Protein AF-A0A068YL22-F1 (afdb_monomer_lite)

Foldseek 3Di:
DDDPLSVVVVCVVVQEAEDDPVRVVVPDDPPGHYDAAEAEAADPCVVVCVVSCVVSVHDYYYHYPVVCVVVVNDDPVVVVVVD

Radius of gyration: 15.81 Å; chains: 1; bounding box: 37×24×38 Å

Structure (mmCIF, N/CA/C/O backbone):
data_AF-A0A068YL22-F1
#
_entry.id   AF-A0A068YL22-F1
#
loop_
_atom_site.group_PDB
_atom_site.id
_atom_site.type_symbol
_atom_site.label_atom_id
_atom_site.label_alt_id
_atom_site.label_comp_id
_atom_site.label_asym_id
_atom_site.label_entity_id
_atom_site.label_seq_id
_atom_site.pdbx_PDB_ins_code
_atom_site.Cartn_x
_atom_site.Cartn_y
_atom_site.Cartn_z
_atom_site.occupancy
_atom_site.B_iso_or_equiv
_atom_site.auth_seq_id
_atom_site.auth_comp_id
_atom_site.auth_asym_id
_atom_site.auth_atom_id
_atom_site.pdbx_PDB_model_num
ATOM 1 N N . MET A 1 1 ? 11.416 15.765 6.941 1.00 42.88 1 MET A N 1
ATOM 2 C CA . MET A 1 1 ? 10.805 14.984 5.848 1.00 42.88 1 MET A CA 1
ATOM 3 C C . MET A 1 1 ? 10.619 13.583 6.387 1.00 42.88 1 MET A C 1
ATOM 5 O O . MET A 1 1 ? 11.626 12.985 6.738 1.00 42.88 1 MET A O 1
ATOM 9 N N . ALA A 1 2 ? 9.379 13.129 6.576 1.00 60.38 2 ALA A N 1
ATOM 10 C CA . ALA A 1 2 ? 9.117 11.759 7.009 1.00 60.38 2 ALA A CA 1
ATOM 11 C C . ALA A 1 2 ? 9.340 10.816 5.818 1.00 60.38 2 ALA A C 1
ATOM 13 O O . ALA A 1 2 ? 8.869 11.099 4.716 1.00 60.38 2 ALA A O 1
ATOM 14 N N . ASP A 1 3 ? 10.105 9.749 6.026 1.00 91.81 3 ASP A N 1
ATOM 15 C CA . ASP A 1 3 ? 10.182 8.632 5.088 1.00 91.81 3 ASP A CA 1
ATOM 16 C C . ASP A 1 3 ? 8.911 7.764 5.196 1.00 91.81 3 ASP A C 1
ATOM 18 O O . ASP A 1 3 ? 7.989 8.065 5.959 1.00 91.81 3 ASP A O 1
ATOM 22 N N . PHE A 1 4 ? 8.829 6.687 4.412 1.00 96.00 4 PHE A N 1
ATOM 23 C CA . PHE A 1 4 ? 7.655 5.810 4.418 1.00 96.00 4 PHE A CA 1
ATOM 24 C C . PHE A 1 4 ? 7.346 5.229 5.810 1.00 96.00 4 PHE A C 1
ATOM 26 O O . PHE A 1 4 ? 6.178 5.109 6.178 1.00 96.00 4 PHE A O 1
ATOM 33 N N . ARG A 1 5 ? 8.374 4.922 6.611 1.00 97.19 5 ARG A N 1
ATOM 34 C CA . ARG A 1 5 ? 8.198 4.463 7.993 1.00 97.19 5 ARG A CA 1
ATOM 35 C C . ARG A 1 5 ? 7.554 5.550 8.846 1.00 97.19 5 ARG A C 1
ATOM 37 O O . ARG A 1 5 ? 6.543 5.268 9.480 1.00 97.19 5 ARG A O 1
ATOM 44 N N . GLY A 1 6 ? 8.090 6.770 8.819 1.00 97.38 6 GLY A N 1
ATOM 45 C CA . GLY A 1 6 ? 7.534 7.891 9.580 1.00 97.38 6 GLY A CA 1
ATOM 46 C C . GLY A 1 6 ? 6.079 8.188 9.210 1.00 97.38 6 GLY A C 1
ATOM 47 O O . GLY A 1 6 ? 5.266 8.457 10.087 1.00 97.38 6 GLY A O 1
ATOM 48 N N . PHE A 1 7 ? 5.719 8.053 7.928 1.00 96.88 7 PHE A N 1
ATOM 49 C CA . PHE A 1 7 ? 4.325 8.150 7.489 1.00 96.88 7 PHE A CA 1
ATOM 50 C C . PHE A 1 7 ? 3.433 7.073 8.131 1.00 96.88 7 PHE A C 1
ATOM 52 O O . PHE A 1 7 ? 2.375 7.396 8.668 1.00 96.88 7 PHE A O 1
ATOM 59 N N . VAL A 1 8 ? 3.842 5.799 8.090 1.00 97.88 8 VAL A N 1
ATOM 60 C CA . VAL A 1 8 ? 3.057 4.699 8.681 1.00 97.88 8 VAL A CA 1
ATOM 61 C C . VAL A 1 8 ? 2.917 4.885 10.193 1.00 97.88 8 VAL A C 1
ATOM 63 O O . VAL A 1 8 ? 1.808 4.764 10.713 1.00 97.88 8 VAL A O 1
ATOM 66 N N . GLU A 1 9 ? 4.007 5.229 10.883 1.00 97.81 9 GLU A N 1
ATOM 67 C CA . GLU A 1 9 ? 4.014 5.527 12.321 1.00 97.81 9 GLU A CA 1
ATOM 68 C C . GLU A 1 9 ? 3.013 6.634 12.664 1.00 97.81 9 GLU A C 1
ATOM 70 O O . GLU A 1 9 ? 2.105 6.411 13.466 1.00 97.81 9 GLU A O 1
ATOM 75 N N . GLU A 1 10 ? 3.101 7.783 11.991 1.00 97.75 10 GLU A N 1
ATOM 76 C CA . GLU A 1 10 ? 2.229 8.931 12.245 1.00 97.75 10 GLU A CA 1
ATOM 77 C C . GLU A 1 10 ? 0.750 8.587 12.026 1.00 97.75 10 GLU A C 1
ATOM 79 O O . GLU A 1 10 ? -0.110 8.977 12.819 1.00 97.75 10 GLU A O 1
ATOM 84 N N . MET A 1 11 ? 0.417 7.838 10.971 1.00 98.00 11 MET A N 1
ATOM 85 C CA . MET A 1 11 ? -0.971 7.449 10.703 1.00 98.00 11 MET A CA 1
ATOM 86 C C . MET A 1 11 ? -1.519 6.520 11.791 1.00 98.00 11 MET A C 1
ATOM 88 O O . MET A 1 11 ? -2.649 6.709 12.256 1.00 98.00 11 MET A O 1
ATOM 92 N N . LEU A 1 12 ? -0.727 5.542 12.230 1.00 97.62 12 LEU A N 1
ATOM 93 C CA . LEU A 1 12 ? -1.125 4.628 13.301 1.00 97.62 12 LEU A CA 1
ATOM 94 C C . LEU A 1 12 ? -1.279 5.362 14.641 1.00 97.62 12 LEU A C 1
ATOM 96 O O . LEU A 1 12 ? -2.287 5.169 15.325 1.00 97.62 12 LEU A O 1
ATOM 100 N N . GLU A 1 13 ? -0.349 6.255 14.988 1.00 97.94 13 GLU A N 1
ATOM 101 C CA . GLU A 1 13 ? -0.421 7.094 16.195 1.00 97.94 13 GLU A CA 1
ATOM 102 C C . GLU A 1 13 ? -1.643 8.020 16.183 1.00 97.94 13 GLU A C 1
ATOM 104 O O . GLU A 1 13 ? -2.314 8.201 17.201 1.00 97.94 13 GLU A O 1
ATOM 109 N N . ASN A 1 14 ? -2.016 8.527 15.006 1.00 97.81 14 ASN A N 1
ATOM 110 C CA . ASN A 1 14 ? -3.235 9.304 14.803 1.00 97.81 14 ASN A CA 1
ATOM 111 C C . ASN A 1 14 ? -4.494 8.433 14.648 1.00 97.81 14 ASN A C 1
ATOM 113 O O . ASN A 1 14 ? -5.538 8.918 14.202 1.00 97.81 14 ASN A O 1
ATOM 117 N N . GLY A 1 15 ? -4.457 7.158 15.043 1.00 98.00 15 GLY A N 1
ATOM 118 C CA . GLY A 1 15 ? -5.625 6.285 15.171 1.00 98.00 15 GLY A CA 1
ATOM 119 C C . GLY A 1 15 ? -6.238 5.815 13.851 1.00 98.00 15 GLY A C 1
ATOM 120 O O . GLY A 1 15 ? -7.416 5.443 13.836 1.00 98.00 15 GLY A O 1
ATOM 121 N N . TYR A 1 16 ? -5.486 5.847 12.749 1.00 98.50 16 TYR A N 1
ATOM 122 C CA . TYR A 1 16 ? -5.908 5.197 11.511 1.00 98.50 16 TYR A CA 1
ATOM 123 C C . TYR A 1 16 ? -5.774 3.679 11.630 1.00 98.50 16 TYR A C 1
ATOM 125 O O . TYR A 1 16 ? -4.819 3.148 12.187 1.00 98.50 16 TYR A O 1
ATOM 133 N N . THR A 1 17 ? -6.743 2.962 11.073 1.00 98.12 17 THR A N 1
ATOM 134 C CA . THR A 1 17 ? -6.659 1.518 10.845 1.00 98.12 17 THR A CA 1
ATOM 135 C C . THR A 1 17 ? -6.348 1.287 9.374 1.00 98.12 17 THR A C 1
ATOM 137 O O . THR A 1 17 ? -7.149 1.664 8.515 1.00 98.12 17 THR A O 1
ATOM 140 N N . VAL A 1 18 ? -5.196 0.684 9.077 1.00 98.38 18 VAL A N 1
ATOM 141 C CA . VAL A 1 18 ? -4.848 0.331 7.697 1.00 98.38 18 VAL A CA 1
ATOM 142 C C .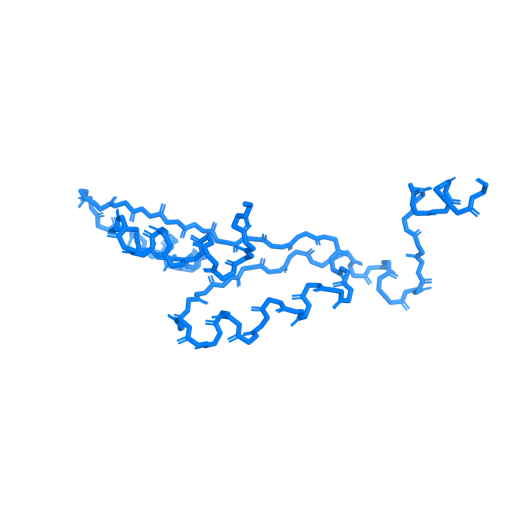 VAL A 1 18 ? -5.657 -0.892 7.270 1.00 98.38 18 VAL A C 1
ATOM 144 O O . VAL A 1 18 ? -5.706 -1.885 7.997 1.00 98.38 18 VAL A O 1
ATOM 147 N N . VAL A 1 19 ? -6.318 -0.808 6.119 1.00 98.38 19 VAL A N 1
ATOM 148 C CA . VAL A 1 19 ? -7.232 -1.835 5.609 1.00 98.38 19 VAL A CA 1
ATOM 149 C C . VAL A 1 19 ? -6.885 -2.234 4.179 1.00 98.38 19 VAL A C 1
ATOM 151 O O . VAL A 1 19 ? -6.433 -1.417 3.378 1.00 98.38 19 VAL A O 1
ATOM 154 N N . SER A 1 20 ? -7.095 -3.509 3.863 1.00 98.06 20 SER A N 1
ATOM 155 C CA . SER A 1 20 ? -7.002 -4.046 2.508 1.00 98.06 20 SER A CA 1
ATOM 156 C C . SER A 1 20 ? -8.313 -3.846 1.734 1.00 98.06 20 SER A C 1
ATOM 158 O O . SER A 1 20 ? -9.371 -3.688 2.351 1.00 98.06 20 SER A O 1
ATOM 160 N N . PRO A 1 21 ? -8.291 -3.941 0.392 1.00 97.81 21 PRO A N 1
ATOM 161 C CA . PRO A 1 21 ? -9.508 -3.944 -0.421 1.00 97.81 21 PRO A CA 1
ATOM 162 C C . PRO A 1 21 ? -10.536 -4.986 0.040 1.00 97.81 21 PRO A C 1
ATOM 164 O O . PRO A 1 21 ? -11.703 -4.663 0.216 1.00 97.81 21 PRO A O 1
ATOM 167 N N . ALA A 1 22 ? -10.092 -6.200 0.381 1.00 97.69 22 ALA A N 1
ATOM 168 C CA . ALA A 1 22 ? -10.983 -7.248 0.881 1.00 97.69 22 ALA A CA 1
ATOM 169 C C . ALA A 1 22 ? -11.675 -6.876 2.209 1.00 97.69 22 ALA A C 1
ATOM 171 O O . ALA A 1 22 ? -12.811 -7.277 2.451 1.00 97.69 22 ALA A O 1
ATOM 172 N N . GLN A 1 23 ? -11.010 -6.109 3.083 1.00 97.38 23 GLN A N 1
ATOM 173 C CA . GLN A 1 23 ? -11.621 -5.607 4.321 1.00 97.38 23 GLN A CA 1
ATOM 174 C C . GLN A 1 23 ? -12.620 -4.479 4.049 1.00 97.38 23 GLN A C 1
ATOM 176 O O . GLN A 1 23 ? -13.615 -4.373 4.761 1.00 97.38 23 GLN A O 1
ATOM 181 N N . ILE A 1 24 ? -12.372 -3.657 3.025 1.00 96.75 24 ILE A N 1
ATOM 182 C CA . ILE A 1 24 ? -13.330 -2.651 2.557 1.00 96.75 24 ILE A CA 1
ATOM 183 C C . ILE A 1 24 ? -14.588 -3.348 2.026 1.00 96.75 24 ILE A C 1
ATOM 185 O O . ILE A 1 24 ? -15.691 -3.012 2.454 1.00 96.75 24 ILE A O 1
ATOM 189 N N . ASP A 1 25 ? -14.419 -4.363 1.176 1.00 97.62 25 ASP A N 1
ATOM 190 C CA . ASP A 1 25 ? -15.520 -5.130 0.581 1.00 97.62 25 ASP A CA 1
ATOM 191 C C . ASP A 1 25 ? -16.352 -5.879 1.631 1.00 97.62 25 ASP A C 1
ATOM 193 O O . ASP A 1 25 ? -17.573 -5.983 1.510 1.00 97.62 25 ASP A O 1
ATOM 197 N N . ALA A 1 26 ? -15.709 -6.368 2.696 1.00 97.38 26 ALA A N 1
ATOM 198 C CA . ALA A 1 26 ? -16.382 -7.016 3.822 1.00 97.38 26 ALA A CA 1
ATOM 199 C C . ALA A 1 26 ? -17.205 -6.045 4.695 1.00 97.38 26 ALA A C 1
ATOM 201 O O . ALA A 1 26 ? -17.988 -6.489 5.537 1.00 97.38 26 ALA A O 1
ATOM 202 N N . GLY A 1 27 ? -17.048 -4.735 4.492 1.00 96.88 27 GLY A N 1
ATOM 203 C CA . GLY A 1 27 ? -17.717 -3.689 5.251 1.00 96.88 27 GLY A CA 1
ATOM 204 C C . GLY A 1 27 ? -16.903 -3.219 6.456 1.00 96.88 27 GLY A C 1
ATOM 205 O O . GLY A 1 27 ? -16.432 -3.997 7.285 1.00 96.88 27 GLY A O 1
ATOM 206 N N . LEU A 1 28 ? -16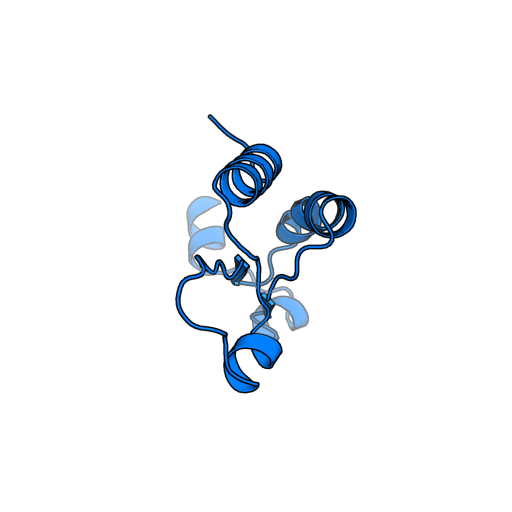.777 -1.898 6.577 1.00 97.19 28 LEU A N 1
ATOM 207 C CA . LEU A 1 28 ? -16.041 -1.241 7.652 1.00 97.19 28 LEU A CA 1
ATOM 208 C C . LEU A 1 28 ? -16.990 -0.721 8.734 1.00 97.19 28 LEU A C 1
ATOM 210 O O . LEU A 1 28 ? -18.074 -0.215 8.441 1.00 97.19 28 LEU A O 1
ATOM 214 N N . SER A 1 29 ? -16.571 -0.794 10.000 1.00 96.38 29 SER A N 1
ATOM 215 C CA . SER A 1 29 ? -17.361 -0.221 11.089 1.00 96.38 29 SER A CA 1
ATOM 216 C C . SER A 1 29 ? -17.337 1.315 11.049 1.00 96.38 29 SER A C 1
ATOM 218 O O . SER A 1 29 ? -16.288 1.911 10.780 1.00 96.38 29 SER A O 1
ATOM 220 N N . PRO A 1 30 ? -18.466 1.987 11.323 1.00 94.88 30 PRO A N 1
ATOM 221 C CA . PRO A 1 30 ? -18.523 3.444 11.337 1.00 94.88 30 PRO A CA 1
ATOM 222 C C . PRO A 1 30 ? -17.727 4.030 12.513 1.00 94.88 30 PRO A C 1
ATOM 224 O O . PRO A 1 30 ? -17.473 3.362 13.514 1.00 94.88 30 PRO A O 1
ATOM 227 N N . GLY A 1 31 ? -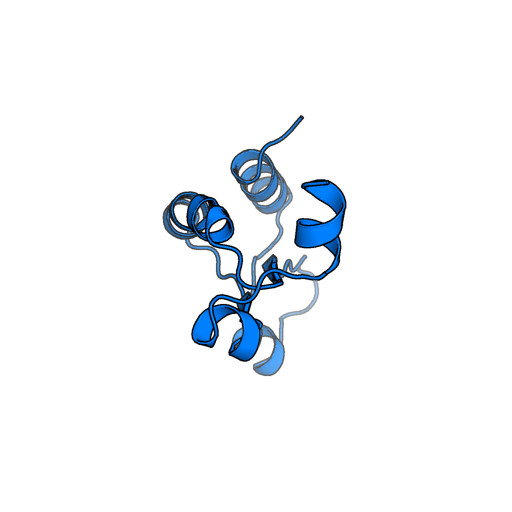17.351 5.307 12.404 1.00 94.19 31 GLY A N 1
ATOM 228 C CA . GLY A 1 31 ? -16.699 6.049 13.492 1.00 94.19 31 GLY A CA 1
ATOM 229 C C . GLY A 1 31 ? -15.199 5.785 13.666 1.00 94.19 31 GLY A C 1
ATOM 230 O O . GLY A 1 31 ? -14.615 6.248 14.643 1.00 94.19 31 GLY A O 1
ATOM 231 N N . ARG A 1 32 ? -14.555 5.076 12.732 1.00 96.31 32 ARG A N 1
ATOM 232 C CA . ARG A 1 32 ? -13.096 4.884 12.699 1.00 96.31 32 ARG A CA 1
ATOM 233 C C . ARG A 1 32 ? -12.478 5.634 11.520 1.00 96.31 32 ARG A C 1
ATOM 235 O O . ARG A 1 32 ? -13.150 5.905 10.527 1.00 96.31 32 ARG A O 1
ATOM 242 N N . ARG A 1 33 ? -11.189 5.955 11.634 1.00 97.94 33 ARG A N 1
ATOM 243 C CA . ARG A 1 33 ? -10.378 6.463 10.523 1.00 97.94 33 ARG A CA 1
ATOM 244 C C . ARG A 1 33 ? -9.722 5.280 9.826 1.00 97.94 33 ARG A C 1
ATOM 246 O O . ARG A 1 33 ? -9.070 4.473 10.484 1.00 97.94 33 ARG A O 1
ATOM 253 N N . TYR A 1 34 ? -9.902 5.177 8.518 1.00 98.31 34 TYR A N 1
ATOM 254 C CA . TYR A 1 34 ? -9.341 4.096 7.715 1.00 98.31 34 TYR A CA 1
ATOM 255 C C . TYR A 1 34 ? -8.318 4.645 6.734 1.00 98.31 34 TYR A C 1
ATOM 257 O O . TYR A 1 34 ? -8.496 5.737 6.199 1.00 98.31 34 TYR A O 1
ATOM 265 N N . LEU A 1 35 ? -7.251 3.882 6.520 1.00 98.12 35 LEU A N 1
ATOM 266 C CA . LEU A 1 35 ? -6.198 4.176 5.557 1.00 98.12 35 LEU A CA 1
ATOM 267 C C . LEU A 1 35 ? -6.040 2.973 4.629 1.00 98.12 35 LEU A C 1
ATOM 269 O O . LEU A 1 35 ? -6.053 1.835 5.082 1.00 98.12 35 LEU A O 1
ATOM 273 N N . THR A 1 36 ? -5.872 3.211 3.336 1.00 98.12 36 THR A N 1
ATOM 274 C CA . THR A 1 36 ? -5.391 2.194 2.393 1.00 98.12 36 THR A CA 1
ATOM 275 C C . THR A 1 36 ? -4.039 2.650 1.878 1.00 98.12 36 THR A C 1
ATOM 277 O O . THR A 1 36 ? -3.871 3.827 1.568 1.00 98.12 36 THR A O 1
ATOM 280 N N . ILE A 1 37 ? -3.080 1.731 1.806 1.00 98.31 37 ILE A N 1
ATOM 281 C CA . ILE A 1 37 ? -1.755 1.990 1.242 1.00 98.31 37 ILE A CA 1
ATOM 282 C C . ILE A 1 37 ? -1.682 1.278 -0.107 1.00 98.31 37 ILE A C 1
ATOM 284 O O . ILE A 1 37 ? -1.930 0.071 -0.186 1.00 98.31 37 ILE A O 1
ATOM 288 N N . THR A 1 38 ? -1.361 2.021 -1.164 1.00 97.62 38 THR A N 1
ATOM 289 C CA . THR A 1 38 ? -1.230 1.495 -2.525 1.00 97.62 38 THR A CA 1
ATOM 290 C C . THR A 1 38 ? 0.123 1.867 -3.119 1.00 97.62 38 THR A C 1
ATOM 292 O O . THR A 1 38 ? 0.652 2.942 -2.844 1.00 97.62 38 THR A O 1
ATOM 295 N N . PHE A 1 39 ? 0.675 0.969 -3.931 1.00 97.44 39 PHE A N 1
ATOM 296 C CA . PHE A 1 39 ? 1.882 1.178 -4.724 1.00 97.44 39 PHE A CA 1
ATOM 297 C C . PHE A 1 39 ? 1.551 0.907 -6.184 1.00 97.44 39 PHE A C 1
ATOM 299 O O . PHE A 1 39 ? 1.046 -0.171 -6.503 1.00 97.44 39 PHE A O 1
A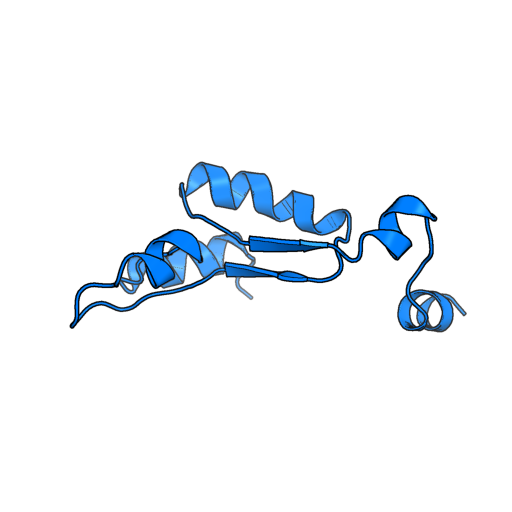TOM 306 N N . ASP A 1 40 ? 1.868 1.855 -7.054 1.00 95.50 40 ASP A N 1
ATOM 307 C CA . ASP A 1 40 ? 1.591 1.757 -8.483 1.00 95.50 40 ASP A CA 1
ATOM 308 C C . ASP A 1 40 ? 2.851 1.379 -9.278 1.00 95.50 40 ASP A C 1
ATOM 310 O O . ASP A 1 40 ? 3.963 1.286 -8.742 1.00 95.50 40 ASP A O 1
ATOM 314 N N . ASP A 1 41 ? 2.646 1.120 -10.568 1.00 93.38 41 ASP A N 1
ATOM 315 C CA . ASP A 1 41 ? 3.634 0.876 -11.626 1.00 93.38 41 ASP A CA 1
ATOM 316 C C . ASP A 1 41 ? 4.502 -0.385 -11.501 1.00 93.38 41 ASP A C 1
ATOM 318 O O . ASP A 1 41 ? 4.933 -0.937 -12.514 1.00 93.38 41 ASP A O 1
ATOM 322 N N . GLY A 1 42 ? 4.697 -0.918 -10.295 1.00 91.56 42 GLY A N 1
ATOM 323 C CA . GLY A 1 42 ? 5.463 -2.143 -10.065 1.00 91.56 42 GLY A CA 1
ATOM 324 C C . GLY A 1 42 ? 6.982 -1.957 -10.132 1.00 91.56 42 GLY A C 1
ATOM 325 O O . GLY A 1 42 ? 7.694 -2.913 -10.439 1.00 91.56 42 GLY A O 1
ATOM 326 N N . TYR A 1 43 ? 7.492 -0.757 -9.838 1.00 92.50 43 TYR A N 1
ATOM 327 C CA . TYR A 1 43 ? 8.934 -0.526 -9.748 1.00 92.50 43 TYR A CA 1
ATOM 328 C C . TYR A 1 43 ? 9.592 -1.358 -8.642 1.00 92.50 43 TYR A C 1
ATOM 330 O O . TYR A 1 43 ? 9.036 -1.568 -7.563 1.00 92.50 43 TYR A O 1
ATOM 338 N N . PHE A 1 44 ? 10.836 -1.777 -8.889 1.00 91.62 44 PHE A N 1
ATOM 339 C CA . PHE A 1 44 ? 11.616 -2.585 -7.947 1.00 91.62 44 PHE A CA 1
ATOM 340 C C . PHE A 1 44 ? 11.841 -1.889 -6.596 1.00 91.62 44 PHE A C 1
ATOM 342 O O . PHE A 1 44 ? 11.881 -2.548 -5.561 1.00 91.62 44 PHE A O 1
ATOM 349 N N . ASN A 1 45 ? 11.952 -0.559 -6.573 1.00 93.00 45 ASN A N 1
ATOM 350 C CA . ASN A 1 45 ? 12.129 0.194 -5.329 1.00 93.00 45 ASN A CA 1
ATOM 351 C C . ASN A 1 45 ? 10.909 0.116 -4.393 1.00 93.00 45 ASN A C 1
ATOM 353 O O . ASN A 1 45 ? 11.078 0.334 -3.196 1.00 93.00 45 ASN A O 1
ATOM 357 N N . ASN A 1 46 ? 9.723 -0.277 -4.876 1.00 94.38 46 ASN A N 1
ATOM 358 C CA . ASN A 1 46 ? 8.573 -0.550 -4.013 1.00 94.38 46 ASN A CA 1
ATOM 359 C C . ASN A 1 46 ? 8.874 -1.690 -3.015 1.00 94.38 46 ASN A C 1
ATOM 361 O O . ASN A 1 46 ? 8.268 -1.748 -1.948 1.00 94.38 46 ASN A O 1
ATOM 365 N N . MET A 1 47 ? 9.863 -2.552 -3.299 1.00 94.81 47 MET A N 1
ATOM 366 C CA . MET A 1 47 ? 10.346 -3.574 -2.362 1.00 94.81 47 MET A CA 1
ATOM 367 C C . MET A 1 47 ? 10.935 -2.978 -1.076 1.00 94.81 47 MET A C 1
ATOM 369 O O . MET A 1 47 ? 10.889 -3.625 -0.033 1.00 94.81 47 MET A O 1
ATOM 373 N N . LEU A 1 48 ? 11.436 -1.736 -1.115 1.00 95.56 48 LEU A N 1
ATOM 374 C CA . LEU A 1 48 ? 11.959 -1.034 0.066 1.00 95.56 48 LEU A CA 1
ATOM 375 C C . LEU A 1 48 ? 10.872 -0.775 1.121 1.00 95.56 48 LEU A C 1
ATOM 377 O O . LEU A 1 48 ? 11.189 -0.554 2.287 1.00 95.56 48 LEU A O 1
ATOM 381 N N . ALA A 1 49 ? 9.594 -0.810 0.732 1.00 96.88 49 ALA A N 1
ATOM 382 C CA . ALA A 1 49 ? 8.476 -0.656 1.653 1.00 96.88 49 ALA A CA 1
ATOM 383 C C . ALA A 1 49 ? 8.132 -1.946 2.417 1.00 96.88 49 ALA A C 1
ATOM 385 O O . ALA A 1 49 ? 7.488 -1.864 3.462 1.00 96.88 49 ALA A O 1
ATOM 386 N N . LEU A 1 50 ? 8.538 -3.127 1.931 1.00 96.62 50 LEU A N 1
ATOM 387 C CA . LEU A 1 50 ? 8.085 -4.410 2.485 1.00 96.62 50 LEU A CA 1
ATOM 388 C C . LEU A 1 50 ? 8.484 -4.605 3.946 1.00 96.62 50 LEU A C 1
ATOM 390 O O . LEU A 1 50 ? 7.652 -5.034 4.742 1.00 96.62 50 LEU A O 1
ATOM 394 N N . ASP A 1 51 ? 9.711 -4.230 4.309 1.00 97.50 51 ASP A N 1
ATOM 395 C CA . ASP A 1 51 ? 10.195 -4.342 5.688 1.00 97.50 51 ASP A CA 1
ATOM 396 C C . ASP A 1 51 ? 9.348 -3.498 6.647 1.00 97.50 51 ASP A C 1
ATOM 398 O O . ASP A 1 51 ? 9.012 -3.939 7.743 1.00 97.50 51 ASP A O 1
ATOM 402 N N . VAL A 1 52 ? 8.959 -2.291 6.228 1.00 97.94 52 VAL A N 1
ATOM 403 C CA . VAL A 1 52 ? 8.093 -1.406 7.019 1.00 97.94 52 VAL A CA 1
ATOM 404 C C . VAL A 1 52 ? 6.690 -2.003 7.133 1.00 97.94 52 VAL A C 1
ATOM 406 O O . VAL A 1 52 ? 6.151 -2.090 8.235 1.00 97.94 52 VAL A O 1
ATOM 409 N N . LEU A 1 53 ? 6.106 -2.455 6.020 1.00 98.25 53 LEU A N 1
ATOM 410 C CA . LEU A 1 53 ? 4.774 -3.069 6.010 1.00 98.25 53 LEU A CA 1
ATOM 411 C C . LEU A 1 53 ? 4.700 -4.290 6.944 1.00 98.25 53 LEU A C 1
ATOM 413 O O . LEU A 1 53 ? 3.740 -4.414 7.707 1.00 98.25 53 LEU A O 1
ATOM 417 N N . ASP A 1 54 ? 5.723 -5.153 6.931 1.00 98.06 54 ASP A N 1
ATOM 418 C CA . ASP A 1 54 ? 5.802 -6.333 7.801 1.00 98.06 54 ASP A CA 1
ATOM 419 C C . ASP A 1 54 ? 5.986 -5.953 9.278 1.00 98.06 54 ASP A C 1
ATOM 42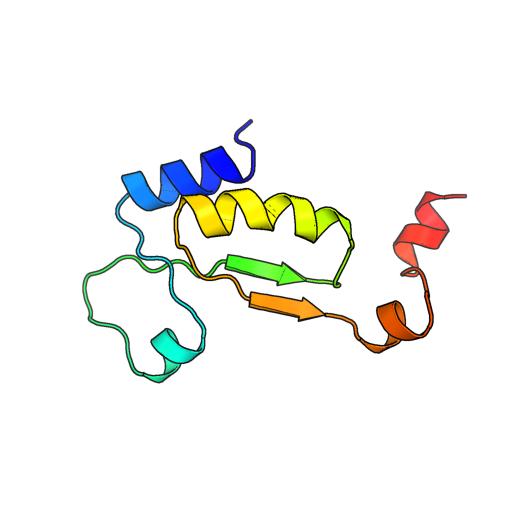1 O O . ASP A 1 54 ? 5.254 -6.445 10.142 1.00 98.06 54 ASP A O 1
ATOM 425 N N . GLN A 1 55 ? 6.890 -5.010 9.571 1.00 98.06 55 GLN A N 1
ATOM 426 C CA . GLN A 1 55 ? 7.153 -4.543 10.937 1.00 98.06 55 GLN A CA 1
ATOM 427 C C . GLN A 1 55 ? 5.908 -3.944 11.603 1.00 98.06 55 GLN A C 1
ATOM 429 O O . GLN A 1 55 ? 5.656 -4.219 12.777 1.00 98.06 55 GLN A O 1
ATOM 434 N N . PHE A 1 56 ? 5.105 -3.175 10.861 1.00 97.88 56 PHE A N 1
ATOM 435 C CA . PHE A 1 56 ? 3.847 -2.607 11.362 1.00 97.88 56 PHE A CA 1
ATOM 436 C C . PHE A 1 56 ? 2.632 -3.524 11.181 1.00 97.88 56 PHE A C 1
ATOM 438 O O . PHE A 1 56 ? 1.552 -3.190 11.667 1.00 97.88 56 PHE A O 1
ATOM 445 N N . ARG A 1 57 ? 2.783 -4.682 10.520 1.00 97.81 57 ARG A N 1
ATOM 446 C CA . ARG A 1 57 ? 1.689 -5.620 10.199 1.00 97.81 57 ARG A CA 1
ATOM 447 C C . ARG A 1 57 ? 0.534 -4.954 9.443 1.00 97.81 57 ARG A C 1
ATOM 449 O O . ARG A 1 57 ? -0.631 -5.292 9.662 1.00 97.81 57 ARG A O 1
ATOM 456 N N . VAL A 1 58 ? 0.845 -4.007 8.561 1.00 97.88 58 VAL A N 1
ATOM 457 C CA . VAL A 1 58 ? -0.162 -3.250 7.806 1.00 97.88 58 VAL A CA 1
ATOM 458 C C . VAL A 1 58 ? -0.302 -3.791 6.381 1.00 97.88 58 VAL A C 1
ATOM 460 O O . VAL A 1 58 ? 0.705 -4.075 5.729 1.00 97.88 58 VAL A O 1
ATOM 463 N N . PRO A 1 59 ? -1.534 -3.946 5.862 1.00 98.12 59 PRO A N 1
ATOM 464 C CA . PRO A 1 59 ? -1.731 -4.354 4.480 1.00 98.12 59 PRO A CA 1
ATOM 465 C C . PRO A 1 59 ? -1.377 -3.218 3.513 1.00 98.12 59 PRO A C 1
ATOM 467 O O . PRO A 1 59 ? -1.585 -2.040 3.806 1.00 98.12 59 PRO A O 1
ATOM 470 N N . ALA A 1 60 ? -0.923 -3.591 2.319 1.00 98.06 60 ALA A N 1
ATOM 471 C CA . ALA A 1 60 ? -0.803 -2.695 1.175 1.00 98.06 60 ALA A CA 1
ATOM 472 C C . ALA A 1 60 ? -1.212 -3.415 -0.114 1.00 98.06 60 ALA A C 1
ATOM 474 O O . ALA A 1 60 ? -1.167 -4.644 -0.193 1.00 98.06 60 ALA A O 1
ATOM 475 N N . THR A 1 61 ? -1.608 -2.642 -1.123 1.00 98.06 61 THR A N 1
ATOM 476 C CA . THR A 1 61 ? -1.984 -3.152 -2.449 1.00 98.06 61 THR A CA 1
ATOM 477 C C . THR A 1 61 ? -0.963 -2.702 -3.483 1.00 98.06 61 THR A C 1
ATOM 479 O O . THR A 1 61 ? -0.655 -1.519 -3.561 1.00 98.06 61 THR A O 1
ATOM 482 N N . PHE A 1 62 ? -0.455 -3.631 -4.287 1.00 97.00 62 PHE A N 1
ATOM 483 C CA . PHE A 1 62 ? 0.479 -3.333 -5.371 1.00 97.00 62 PHE A CA 1
ATOM 484 C C . PHE A 1 62 ? -0.244 -3.489 -6.710 1.00 97.00 62 PHE A C 1
ATOM 486 O O . PHE A 1 62 ? -0.662 -4.592 -7.066 1.00 97.00 62 PHE A O 1
ATOM 493 N N . PHE A 1 63 ? -0.378 -2.396 -7.453 1.00 96.56 63 PHE A N 1
ATOM 494 C CA . PHE A 1 63 ? -0.896 -2.388 -8.815 1.00 96.56 63 PHE A CA 1
ATOM 495 C C . PHE A 1 63 ? 0.278 -2.476 -9.788 1.00 96.56 63 PHE A C 1
ATOM 497 O O . PHE A 1 63 ? 0.994 -1.512 -10.039 1.00 96.56 63 PHE A O 1
ATOM 504 N N . VAL A 1 64 ? 0.510 -3.682 -10.302 1.00 95.19 64 VAL A N 1
ATOM 505 C CA . VAL A 1 64 ? 1.672 -3.982 -11.141 1.00 95.19 64 VAL A CA 1
ATOM 506 C C . VAL A 1 64 ? 1.310 -3.837 -12.616 1.00 95.19 64 VAL A C 1
ATOM 508 O O . VAL A 1 64 ? 0.408 -4.519 -13.106 1.00 95.19 64 VAL A O 1
ATOM 511 N N . SER A 1 65 ? 2.074 -3.023 -13.347 1.00 95.06 65 SER A N 1
ATOM 512 C CA . SER A 1 65 ? 2.028 -2.951 -14.812 1.00 95.06 65 SER A CA 1
ATOM 513 C C . SER A 1 65 ? 2.676 -4.198 -15.422 1.00 95.06 65 SER A C 1
ATOM 515 O O . SER A 1 65 ? 3.819 -4.175 -15.876 1.00 95.06 65 SER A O 1
ATOM 517 N N . THR A 1 66 ? 1.952 -5.320 -15.397 1.00 93.44 66 THR A N 1
ATOM 518 C CA . THR A 1 66 ? 2.481 -6.665 -15.687 1.00 93.44 66 THR A CA 1
ATOM 519 C C . THR A 1 66 ? 3.207 -6.779 -17.023 1.00 93.44 66 THR A C 1
ATOM 521 O O . THR A 1 66 ? 4.267 -7.392 -17.057 1.00 93.44 66 THR A O 1
ATOM 524 N N . ASP A 1 67 ? 2.707 -6.158 -18.094 1.00 95.06 67 ASP A N 1
ATOM 525 C CA . ASP A 1 67 ? 3.384 -6.161 -19.401 1.00 95.06 67 ASP A CA 1
ATOM 526 C C . ASP A 1 67 ? 4.749 -5.455 -19.349 1.00 95.06 67 ASP A C 1
ATOM 528 O O . ASP A 1 67 ? 5.730 -5.966 -19.878 1.00 95.06 67 ASP A O 1
ATOM 532 N N . HIS A 1 68 ? 4.859 -4.331 -18.632 1.00 92.00 68 HIS A N 1
ATOM 533 C CA . HIS A 1 68 ? 6.129 -3.609 -18.498 1.00 92.00 68 HIS A CA 1
ATOM 534 C C . HIS A 1 68 ? 7.158 -4.441 -17.731 1.00 92.00 68 HIS A C 1
ATOM 536 O O . HIS A 1 68 ? 8.311 -4.542 -18.148 1.00 92.00 68 HIS A O 1
ATOM 542 N N . VAL A 1 69 ? 6.721 -5.108 -16.660 1.00 89.69 69 VAL A N 1
ATOM 543 C CA . VAL A 1 69 ? 7.574 -6.011 -15.877 1.00 89.69 69 VAL A CA 1
ATOM 544 C C . VAL A 1 69 ? 7.990 -7.232 -16.701 1.00 89.69 69 VAL A C 1
ATOM 546 O O . VAL A 1 69 ? 9.168 -7.577 -16.736 1.00 89.69 69 VAL A O 1
ATOM 549 N N . GLN A 1 70 ? 7.050 -7.880 -17.393 1.00 93.19 70 GLN A N 1
ATOM 550 C CA . GLN A 1 70 ? 7.317 -9.093 -18.173 1.00 93.19 70 GLN A CA 1
ATOM 551 C C . GLN A 1 70 ? 8.213 -8.833 -19.384 1.00 93.19 70 GLN A C 1
ATOM 553 O O . GLN A 1 70 ? 9.086 -9.646 -19.680 1.00 93.19 70 GLN A O 1
ATOM 558 N N . GLN A 1 71 ? 8.016 -7.708 -20.071 1.00 93.56 71 GLN A N 1
ATOM 559 C CA . GLN A 1 71 ? 8.800 -7.330 -21.249 1.00 93.56 71 GLN A CA 1
ATOM 560 C C . GLN A 1 71 ? 10.079 -6.563 -20.894 1.00 93.56 71 GLN A C 1
ATOM 562 O O . GLN A 1 71 ? 10.808 -6.152 -21.795 1.00 93.56 71 GLN A O 1
ATOM 567 N N . ASN A 1 72 ? 10.350 -6.338 -19.602 1.00 89.06 72 ASN A N 1
ATOM 568 C CA . ASN A 1 72 ? 11.429 -5.475 -19.119 1.00 89.06 72 ASN A CA 1
ATOM 569 C C . ASN A 1 72 ? 11.448 -4.107 -19.835 1.00 89.06 72 ASN A C 1
ATOM 571 O O . ASN A 1 72 ? 12.486 -3.619 -20.292 1.00 89.06 72 ASN A O 1
ATOM 575 N N . LYS A 1 73 ? 10.260 -3.521 -19.997 1.00 91.31 73 LYS A N 1
ATOM 576 C CA . LYS A 1 73 ? 10.035 -2.276 -20.726 1.00 91.31 73 LYS A CA 1
ATOM 577 C C . LYS A 1 73 ? 9.981 -1.114 -19.742 1.00 91.31 73 LYS A C 1
ATOM 579 O O . LYS A 1 73 ? 9.108 -1.071 -18.880 1.00 91.31 73 LYS A O 1
ATOM 584 N N . ALA A 1 74 ? 10.878 -0.148 -19.923 1.00 89.19 74 ALA A N 1
ATOM 585 C CA . ALA A 1 74 ? 10.825 1.118 -19.203 1.00 89.19 74 ALA A CA 1
ATOM 586 C C . ALA A 1 74 ? 9.567 1.910 -19.583 1.00 89.19 74 ALA A C 1
ATOM 588 O O . ALA A 1 74 ? 9.106 1.860 -20.732 1.00 89.19 74 ALA A O 1
ATOM 589 N N . PHE A 1 75 ? 9.034 2.683 -18.641 1.00 91.88 75 PHE A N 1
ATOM 590 C CA . PHE A 1 75 ? 8.008 3.651 -18.985 1.00 91.88 75 PHE A CA 1
ATOM 591 C C . PHE A 1 75 ? 8.604 4.773 -19.840 1.00 91.88 75 PHE A C 1
ATOM 593 O O . PHE A 1 75 ? 9.804 5.053 -19.805 1.00 91.88 75 PHE A O 1
ATOM 600 N N . TRP A 1 76 ? 7.763 5.429 -20.642 1.00 91.81 76 TRP A N 1
ATOM 601 C CA . TRP A 1 76 ? 8.242 6.453 -21.574 1.00 91.81 76 TRP A CA 1
ATOM 602 C C . TRP A 1 76 ? 8.882 7.645 -20.850 1.00 91.81 76 TRP A C 1
ATOM 604 O O . 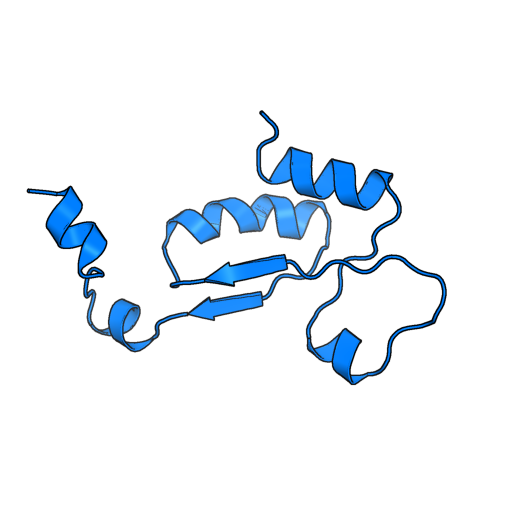TRP A 1 76 ? 9.814 8.245 -21.382 1.00 91.81 76 TRP A O 1
ATOM 614 N N . TRP A 1 77 ? 8.418 7.970 -19.638 1.00 90.94 77 TRP A N 1
ATOM 615 C CA . TRP A 1 77 ? 8.999 9.041 -18.830 1.00 90.94 77 TRP A CA 1
ATOM 616 C C . TRP A 1 77 ? 10.388 8.672 -18.307 1.00 90.94 77 TRP A C 1
ATOM 618 O O . TRP A 1 77 ? 11.273 9.517 -18.358 1.00 90.94 77 TRP A O 1
ATOM 628 N N . ASP A 1 78 ? 10.625 7.416 -17.914 1.00 89.69 78 ASP A N 1
ATOM 629 C CA . ASP A 1 78 ? 11.962 6.951 -17.517 1.00 89.69 78 ASP A CA 1
ATOM 630 C C . ASP A 1 78 ? 12.951 7.061 -18.678 1.00 89.69 78 ASP A C 1
ATOM 632 O O . ASP A 1 78 ? 14.081 7.516 -18.508 1.00 89.69 78 ASP A O 1
ATOM 636 N N . ALA A 1 79 ? 12.507 6.675 -19.878 1.00 89.12 79 ALA A N 1
ATOM 637 C CA . ALA A 1 79 ? 13.320 6.756 -21.084 1.00 89.12 79 ALA A CA 1
ATOM 638 C C . ALA A 1 79 ? 13.669 8.209 -21.447 1.00 89.12 79 ALA A C 1
ATOM 640 O O . ALA A 1 79 ? 14.787 8.477 -21.879 1.00 89.12 79 ALA A O 1
ATOM 641 N N . PHE A 1 80 ? 12.733 9.142 -21.251 1.00 92.50 80 PHE A N 1
ATOM 642 C CA . PHE A 1 80 ? 12.955 10.569 -21.494 1.00 92.50 80 PHE A CA 1
ATOM 643 C C . PHE A 1 80 ? 13.841 11.223 -20.423 1.00 92.50 80 PHE A C 1
ATOM 645 O O . PHE A 1 80 ? 14.650 12.090 -20.727 1.00 92.50 80 PHE A O 1
ATOM 652 N N . SER A 1 81 ? 13.726 10.816 -19.159 1.00 85.25 81 SER A N 1
ATOM 653 C CA . SER A 1 81 ? 14.558 11.354 -18.075 1.00 85.25 81 SER A CA 1
ATOM 654 C C . SER A 1 81 ? 16.009 10.857 -18.099 1.00 85.25 81 SER A C 1
ATOM 656 O O . SER A 1 81 ? 16.844 11.415 -17.391 1.00 85.25 81 SER A O 1
ATOM 658 N N . ALA A 1 82 ? 16.315 9.829 -18.893 1.00 73.38 82 ALA A N 1
ATOM 659 C CA . ALA A 1 82 ? 17.664 9.293 -19.075 1.00 73.38 82 ALA A CA 1
ATOM 660 C C . ALA A 1 82 ? 18.440 9.920 -20.254 1.00 73.38 82 ALA A C 1
ATOM 662 O O . ALA A 1 82 ? 19.590 9.535 -20.482 1.00 73.38 82 ALA A O 1
ATOM 663 N N . SER A 1 83 ? 17.819 10.837 -21.010 1.00 56.66 83 SER A N 1
ATOM 664 C CA . SER A 1 83 ? 18.416 11.513 -22.176 1.00 56.66 83 SER A CA 1
ATOM 665 C C . SER A 1 83 ? 18.982 12.896 -21.881 1.00 56.66 83 SER A C 1
ATOM 667 O O . SER A 1 83 ? 18.400 13.599 -21.027 1.00 56.66 83 SER A O 1
#

pLDDT: mean 93.83, std 8.83, range [42.88, 98.5]

Secondary structure (DSSP, 8-state):
---HHHHHHHHHHTTEEE--HHHHHT-PPTT-EEE--EE-TT-GGGGGGHHHHHHHT---EE---HHHHHTTPPPHHHHHHT-

Sequence (83 aa):
MADFRGFVEEMLENGYTVVSPAQIDAGLSPGRRYLTITFDDGYFNNMLALDVLDQFRVPATFFVSTDHVQQNKAFWWDAFSAS